Protein AF-M6WDV2-F1 (afdb_monomer_lite)

Organism: NCBI:txid1192866

pLDDT: mean 79.48, std 16.02, range [32.16, 96.31]

Structure (mmCIF, N/CA/C/O backbone):
data_AF-M6WDV2-F1
#
_entry.id   AF-M6WDV2-F1
#
loop_
_atom_site.group_PDB
_atom_site.id
_atom_site.type_symbol
_atom_site.label_atom_id
_atom_site.label_alt_id
_atom_site.label_comp_id
_atom_site.label_asym_id
_atom_site.label_entity_id
_atom_site.label_seq_id
_atom_site.pdbx_PDB_ins_code
_atom_site.Cartn_x
_atom_site.Cartn_y
_atom_site.Cartn_z
_atom_site.occupancy
_atom_site.B_iso_or_equiv
_atom_site.auth_seq_id
_atom_site.auth_comp_id
_atom_site.auth_asym_id
_atom_site.auth_atom_id
_atom_site.pdbx_PDB_model_num
ATOM 1 N N . MET A 1 1 ? 60.463 -21.796 13.166 1.00 51.34 1 MET A N 1
ATOM 2 C CA . MET A 1 1 ? 59.029 -21.851 13.515 1.00 51.34 1 MET A CA 1
ATOM 3 C C . MET A 1 1 ? 58.451 -23.147 12.985 1.00 51.34 1 MET A C 1
ATOM 5 O O . MET A 1 1 ? 58.507 -23.387 11.782 1.00 51.34 1 MET A O 1
ATOM 9 N N . SER A 1 2 ? 58.018 -24.014 13.896 1.00 54.81 2 SER A N 1
ATOM 10 C CA . SER A 1 2 ? 57.576 -25.388 13.625 1.00 54.81 2 SER A CA 1
ATOM 11 C C . SER A 1 2 ? 56.124 -25.415 13.134 1.00 54.81 2 SER A C 1
ATOM 13 O O . SER A 1 2 ? 55.315 -24.571 13.511 1.00 54.81 2 SER A O 1
ATOM 15 N N . PHE A 1 3 ? 55.769 -26.404 12.309 1.00 46.97 3 PHE A N 1
ATOM 16 C CA . PHE A 1 3 ? 54.414 -26.621 11.775 1.00 46.97 3 PHE A CA 1
ATOM 17 C C . PHE A 1 3 ? 53.330 -26.683 12.874 1.00 46.97 3 PHE A C 1
ATOM 19 O O . PHE A 1 3 ? 52.190 -26.283 12.644 1.00 46.97 3 PHE A O 1
ATOM 26 N N . LEU A 1 4 ? 53.706 -27.087 14.092 1.00 49.62 4 LEU A N 1
ATOM 27 C CA . LEU A 1 4 ? 52.823 -27.130 15.261 1.00 49.62 4 LEU A CA 1
ATOM 28 C C . LEU A 1 4 ? 52.476 -25.738 15.830 1.00 49.62 4 LEU A C 1
ATOM 30 O O . LEU A 1 4 ? 51.367 -25.550 16.325 1.00 49.62 4 LEU A O 1
ATOM 34 N N . GLU A 1 5 ? 53.348 -24.733 15.687 1.00 51.50 5 GLU A N 1
ATOM 35 C CA . GLU A 1 5 ? 53.061 -23.349 16.117 1.00 51.50 5 GLU A CA 1
ATOM 36 C C . GLU A 1 5 ? 52.029 -22.671 15.198 1.00 51.50 5 GLU A C 1
ATOM 38 O O . GLU A 1 5 ? 51.202 -21.881 15.652 1.00 51.50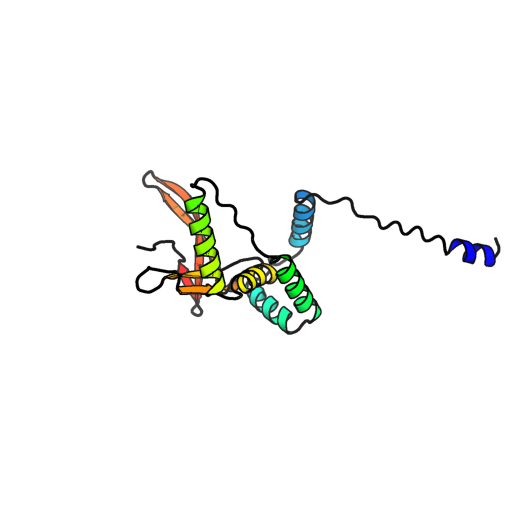 5 GLU A O 1
ATOM 43 N N . LYS A 1 6 ? 52.004 -23.036 13.906 1.00 52.84 6 LYS A N 1
ATOM 44 C CA . LYS A 1 6 ? 51.003 -22.543 12.940 1.00 52.84 6 LYS A CA 1
ATOM 45 C C . LYS A 1 6 ? 49.590 -23.072 13.202 1.00 52.84 6 LYS A C 1
ATOM 47 O O . LYS A 1 6 ? 48.628 -22.398 12.846 1.00 52.84 6 LYS A O 1
ATOM 52 N N . ILE A 1 7 ? 49.451 -24.255 13.804 1.00 51.12 7 ILE A N 1
ATOM 53 C CA . ILE A 1 7 ? 48.140 -24.853 14.102 1.00 51.12 7 ILE A CA 1
ATOM 54 C C . ILE A 1 7 ? 47.549 -24.251 15.383 1.00 51.12 7 ILE A C 1
ATOM 56 O O . ILE A 1 7 ? 46.361 -23.937 15.414 1.00 51.12 7 ILE A O 1
ATOM 60 N N . LEU A 1 8 ? 48.373 -24.005 16.406 1.00 46.59 8 LEU A N 1
ATOM 61 C CA . LEU A 1 8 ? 47.920 -23.411 17.670 1.00 46.59 8 LEU A CA 1
ATOM 62 C C . LEU A 1 8 ? 47.462 -21.950 17.522 1.00 46.59 8 LEU A C 1
ATOM 64 O O . LEU A 1 8 ? 46.508 -21.546 18.183 1.00 46.59 8 LEU A O 1
ATOM 68 N N . ASN A 1 9 ? 48.044 -21.186 16.592 1.00 45.81 9 ASN A N 1
ATOM 69 C CA . ASN A 1 9 ? 47.603 -19.815 16.299 1.00 45.81 9 ASN A CA 1
ATOM 70 C C . ASN A 1 9 ? 46.353 -19.716 15.406 1.00 45.81 9 ASN A C 1
ATOM 72 O O . ASN A 1 9 ? 45.842 -18.618 15.208 1.00 45.81 9 ASN A O 1
ATOM 76 N N . ARG A 1 10 ? 45.826 -20.828 14.875 1.00 46.69 10 ARG A N 1
ATOM 77 C CA . ARG A 1 10 ? 44.650 -20.813 13.985 1.00 46.69 10 ARG A CA 1
ATOM 78 C C . ARG A 1 10 ? 43.306 -20.812 14.734 1.00 46.69 10 ARG A C 1
ATOM 80 O O . ARG A 1 10 ? 42.280 -20.553 14.119 1.00 46.69 10 ARG A O 1
ATOM 87 N N . ASN A 1 11 ? 43.313 -21.049 16.050 1.00 46.31 11 ASN A N 1
ATOM 88 C CA . ASN A 1 11 ? 42.102 -21.124 16.883 1.00 46.31 11 ASN A CA 1
ATOM 89 C C . ASN A 1 11 ? 41.869 -19.904 17.793 1.00 46.31 11 ASN A C 1
ATOM 91 O O . ASN A 1 11 ? 40.941 -19.917 18.597 1.00 46.31 11 ASN A O 1
ATOM 95 N N . ARG A 1 12 ? 42.646 -18.826 17.646 1.00 45.47 12 ARG A N 1
ATOM 96 C CA . ARG A 1 12 ? 42.242 -17.492 18.116 1.00 45.47 12 ARG A CA 1
ATOM 97 C C . ARG A 1 12 ? 41.686 -16.706 16.938 1.00 45.47 12 ARG A C 1
ATOM 99 O O . ARG A 1 12 ? 42.300 -15.771 16.440 1.00 45.47 12 ARG A O 1
ATOM 106 N N . GLY A 1 13 ? 40.538 -17.163 16.449 1.00 38.28 13 GLY A N 1
ATOM 107 C CA . GLY A 1 13 ? 39.673 -16.310 15.656 1.00 38.28 13 GLY A CA 1
ATOM 108 C C . GLY A 1 13 ? 39.053 -15.304 16.608 1.00 38.28 13 GLY A C 1
ATOM 109 O O . GLY A 1 13 ? 38.028 -15.595 17.221 1.00 38.28 13 GLY A O 1
ATOM 110 N N . ASP A 1 14 ? 39.695 -14.149 16.761 1.00 39.62 14 ASP A N 1
ATOM 111 C CA . ASP A 1 14 ? 38.981 -12.949 17.165 1.00 39.62 14 ASP A CA 1
ATOM 112 C C . ASP A 1 14 ? 37.892 -12.739 16.111 1.00 39.62 14 ASP A C 1
ATOM 114 O O . ASP A 1 14 ? 38.139 -12.225 15.019 1.00 39.62 14 ASP A O 1
ATOM 118 N N . ASN A 1 15 ? 36.680 -13.208 16.407 1.00 38.62 15 ASN A N 1
ATOM 119 C CA . ASN A 1 15 ? 35.484 -12.834 15.671 1.00 38.62 15 ASN A CA 1
ATOM 120 C C . ASN A 1 15 ? 35.186 -11.371 16.009 1.00 38.62 15 ASN A C 1
ATOM 122 O O . ASN A 1 15 ? 34.215 -11.056 16.695 1.00 38.62 15 ASN A O 1
ATOM 126 N N . HIS A 1 16 ? 36.031 -10.462 15.529 1.00 34.62 16 HIS A N 1
ATOM 127 C CA . HIS A 1 16 ? 35.624 -9.091 15.313 1.00 34.62 16 HIS A CA 1
ATOM 128 C C . HIS A 1 16 ? 34.612 -9.120 14.172 1.00 34.62 16 HIS A C 1
ATOM 130 O O . HIS A 1 16 ? 34.947 -8.993 12.996 1.00 34.62 16 HIS A O 1
ATOM 136 N N . VAL A 1 17 ? 33.343 -9.313 14.531 1.00 39.19 17 VAL A N 1
ATOM 137 C CA . VAL A 1 17 ? 32.257 -8.765 13.731 1.00 39.19 17 VAL A CA 1
ATOM 138 C C . VAL A 1 17 ? 32.497 -7.262 13.767 1.00 39.19 17 VAL A C 1
ATOM 140 O O . VAL A 1 17 ? 32.201 -6.605 14.764 1.00 39.19 17 VAL A O 1
ATOM 143 N N . PHE A 1 18 ? 33.111 -6.723 12.715 1.00 38.53 18 PHE A N 1
ATOM 144 C CA . PHE A 1 18 ? 32.979 -5.306 12.429 1.00 38.53 18 PHE A CA 1
ATOM 145 C C . PHE A 1 18 ? 31.482 -5.085 12.253 1.00 38.53 18 PHE A C 1
ATOM 147 O O . PHE A 1 18 ? 30.927 -5.394 11.202 1.00 38.53 18 PHE A O 1
ATOM 154 N N . SER A 1 19 ? 30.804 -4.629 13.307 1.00 42.34 19 SER A N 1
ATOM 155 C CA . SER A 1 19 ? 29.564 -3.905 13.101 1.00 42.34 19 SER A CA 1
ATOM 156 C C . SER A 1 19 ? 29.999 -2.690 12.295 1.00 42.34 19 SER A C 1
ATOM 158 O O . SER A 1 19 ? 30.767 -1.891 12.840 1.00 42.34 19 SER A O 1
ATOM 160 N N . PRO A 1 20 ? 29.622 -2.547 11.010 1.00 61.44 20 PRO A N 1
ATOM 161 C CA . PRO A 1 20 ? 29.786 -1.250 10.384 1.00 61.44 20 PRO A CA 1
ATOM 162 C C . PRO A 1 20 ? 29.099 -0.246 11.314 1.00 61.44 20 PRO A C 1
ATOM 164 O O . PRO A 1 20 ? 28.028 -0.543 11.860 1.00 61.44 20 PRO A O 1
ATOM 167 N N . GLU A 1 21 ? 29.762 0.878 11.585 1.00 64.75 21 GLU A N 1
ATOM 168 C CA . GLU A 1 21 ? 29.136 1.980 12.312 1.00 64.75 21 GLU A CA 1
ATOM 169 C C . GLU A 1 21 ? 27.754 2.221 11.699 1.00 64.75 21 GLU A C 1
ATOM 171 O O . GLU A 1 21 ? 27.594 2.161 10.474 1.00 64.75 21 GLU A O 1
ATOM 176 N N . ALA A 1 22 ? 26.738 2.384 12.549 1.00 67.81 22 ALA A N 1
ATOM 177 C CA . ALA A 1 22 ? 25.370 2.545 12.086 1.00 67.81 22 ALA A CA 1
ATOM 178 C C . ALA A 1 22 ? 25.309 3.774 11.171 1.00 67.81 22 ALA A C 1
ATOM 180 O O . ALA A 1 22 ? 25.384 4.909 11.639 1.00 67.81 22 ALA A O 1
ATOM 181 N N . LYS A 1 23 ? 25.214 3.535 9.859 1.00 74.75 23 LYS A N 1
ATOM 182 C CA . LYS A 1 23 ? 25.139 4.603 8.867 1.00 74.75 23 LYS A CA 1
ATOM 183 C C . LYS A 1 23 ? 23.891 5.421 9.132 1.00 74.75 23 LYS A C 1
ATOM 185 O O . LYS A 1 23 ? 22.804 4.883 9.352 1.00 74.75 23 LYS A O 1
ATOM 190 N N . THR A 1 24 ? 24.027 6.732 9.061 1.00 84.12 24 THR A N 1
ATOM 191 C CA . THR A 1 24 ? 22.871 7.618 9.092 1.00 84.12 24 THR A CA 1
ATOM 192 C C . THR A 1 24 ? 21.998 7.375 7.857 1.00 84.12 24 THR A C 1
ATOM 194 O O . THR A 1 24 ? 22.461 6.908 6.809 1.00 84.12 24 THR A O 1
ATOM 197 N N . PHE A 1 25 ? 20.714 7.731 7.945 1.00 72.06 25 PHE A N 1
ATOM 198 C CA . PHE A 1 25 ? 19.809 7.669 6.792 1.00 72.06 25 PHE A CA 1
ATOM 199 C C . PHE A 1 25 ? 20.366 8.446 5.591 1.00 72.06 25 PHE A C 1
ATOM 201 O O . PHE A 1 25 ? 20.250 8.002 4.454 1.00 72.06 25 PHE A O 1
ATOM 208 N N . LYS A 1 26 ? 21.023 9.584 5.845 1.00 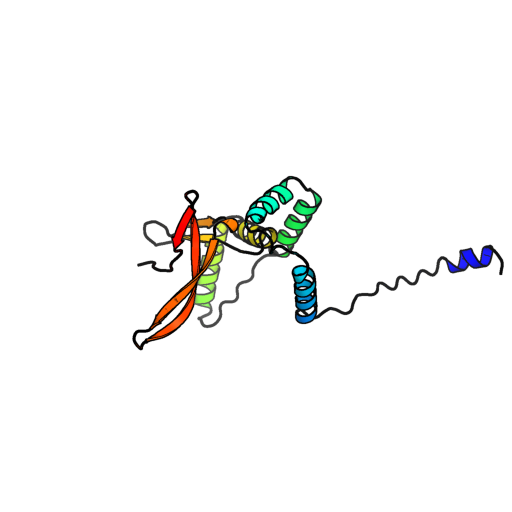78.12 26 LYS A N 1
ATOM 209 C CA . LYS A 1 26 ? 21.614 10.430 4.806 1.00 78.12 26 LYS A CA 1
ATOM 210 C C . LYS A 1 26 ? 22.749 9.726 4.062 1.00 78.12 26 LYS A C 1
ATOM 212 O O . LYS A 1 26 ? 22.806 9.815 2.840 1.00 78.12 26 LYS A O 1
ATOM 217 N N . GLU A 1 27 ? 23.624 9.032 4.782 1.00 81.50 27 GLU A N 1
ATOM 218 C CA . GLU A 1 27 ? 24.726 8.259 4.195 1.00 81.50 27 GLU A CA 1
ATOM 219 C C . GLU A 1 27 ? 24.194 7.059 3.411 1.00 81.50 27 GLU A C 1
ATOM 221 O O . GLU A 1 27 ? 24.575 6.858 2.261 1.00 81.50 27 GLU A O 1
ATOM 226 N N . SER A 1 28 ? 23.227 6.337 3.981 1.00 77.25 28 SER A N 1
ATOM 227 C CA . SER A 1 28 ? 22.565 5.212 3.308 1.00 77.25 28 SER A CA 1
ATOM 228 C C . SER A 1 28 ? 21.850 5.660 2.028 1.00 77.25 28 SER A C 1
ATOM 230 O O . SER A 1 28 ? 21.967 5.027 0.983 1.00 77.25 28 SER A O 1
ATOM 232 N N . PHE A 1 29 ? 21.143 6.790 2.079 1.00 74.62 29 PHE A N 1
ATOM 233 C CA . PHE A 1 29 ? 20.456 7.361 0.924 1.00 74.62 29 PHE A CA 1
ATOM 234 C C . PHE A 1 29 ? 21.436 7.832 -0.157 1.00 74.62 29 PHE A C 1
ATOM 236 O O . PHE A 1 29 ? 21.176 7.638 -1.343 1.00 74.62 29 PHE A O 1
ATOM 243 N N . ALA A 1 30 ? 22.565 8.431 0.231 1.00 77.62 30 ALA A N 1
ATOM 244 C CA . ALA A 1 30 ? 23.598 8.862 -0.706 1.00 77.62 30 ALA A CA 1
ATOM 245 C C . ALA A 1 30 ? 24.234 7.673 -1.439 1.00 77.62 30 ALA A C 1
ATOM 247 O O . ALA A 1 30 ? 24.386 7.738 -2.655 1.00 77.62 30 ALA A O 1
ATOM 248 N N . GLU A 1 31 ? 24.528 6.579 -0.735 1.00 80.94 31 GLU A N 1
ATOM 249 C CA . GLU A 1 31 ? 25.047 5.348 -1.344 1.00 80.94 31 GLU A CA 1
ATOM 250 C C . GLU A 1 31 ? 24.037 4.696 -2.287 1.00 80.94 31 GLU A C 1
ATOM 252 O O . GLU A 1 31 ? 24.397 4.303 -3.393 1.00 80.94 31 GLU A O 1
ATOM 257 N N . ILE A 1 32 ? 22.762 4.623 -1.893 1.00 77.38 32 ILE A N 1
ATOM 258 C CA . ILE A 1 32 ? 21.699 4.102 -2.765 1.00 77.38 32 ILE A CA 1
ATOM 259 C C . ILE A 1 32 ? 21.583 4.961 -4.025 1.00 77.38 32 ILE A C 1
ATOM 261 O O . ILE A 1 32 ? 21.459 4.428 -5.126 1.00 77.38 32 ILE A O 1
ATOM 265 N N . LYS A 1 33 ? 21.642 6.288 -3.877 1.00 73.81 33 LYS A N 1
ATOM 266 C CA . LYS A 1 33 ? 21.581 7.224 -5.001 1.00 73.81 33 LYS A CA 1
ATOM 267 C C . LYS A 1 33 ? 22.785 7.072 -5.931 1.00 73.81 33 LYS A C 1
ATOM 269 O O . LYS A 1 33 ? 22.600 7.071 -7.145 1.00 73.81 33 LYS A O 1
ATOM 274 N N . ASP A 1 34 ? 23.987 6.945 -5.380 1.00 79.69 34 ASP A N 1
ATOM 275 C CA . ASP A 1 34 ? 25.216 6.744 -6.150 1.00 79.69 34 ASP A CA 1
ATOM 276 C C . ASP A 1 34 ? 25.189 5.401 -6.891 1.00 79.69 34 ASP A C 1
ATOM 278 O O . ASP A 1 34 ? 25.360 5.359 -8.109 1.00 79.69 34 ASP A O 1
ATOM 282 N N . PHE A 1 35 ? 24.825 4.317 -6.206 1.00 75.81 35 PHE A N 1
ATOM 283 C CA . PHE A 1 35 ? 24.627 3.002 -6.814 1.00 75.81 35 PHE A CA 1
ATOM 284 C C . PHE A 1 35 ? 23.593 3.038 -7.951 1.00 75.81 35 PHE A C 1
ATOM 286 O O . PHE A 1 35 ? 23.857 2.548 -9.048 1.00 75.81 35 PHE A O 1
ATOM 293 N N . ALA A 1 36 ? 22.439 3.671 -7.722 1.00 66.00 36 ALA A N 1
ATOM 294 C CA . ALA A 1 36 ? 21.377 3.790 -8.718 1.00 66.00 36 ALA A CA 1
ATOM 295 C C . ALA A 1 36 ? 21.772 4.669 -9.917 1.00 66.00 36 ALA A C 1
ATOM 297 O O . ALA A 1 36 ? 21.300 4.422 -11.022 1.00 66.00 36 ALA A O 1
ATOM 298 N N . SER A 1 37 ? 22.663 5.652 -9.736 1.00 69.38 37 SER A N 1
ATOM 299 C CA . SER A 1 37 ? 23.106 6.549 -10.816 1.00 69.38 37 SER A CA 1
ATOM 300 C C . SER A 1 37 ? 23.900 5.848 -11.926 1.00 69.38 37 SER A C 1
ATOM 302 O O . SER A 1 37 ? 23.971 6.349 -13.046 1.00 69.38 37 SER A O 1
ATOM 304 N N . HIS A 1 38 ? 24.453 4.668 -11.634 1.00 65.88 38 HIS A N 1
ATOM 305 C CA . HIS A 1 38 ? 25.183 3.837 -12.593 1.00 65.88 38 HIS A CA 1
ATOM 306 C C . HIS A 1 38 ? 24.268 2.877 -13.371 1.00 65.88 38 HIS A C 1
ATOM 308 O O . HIS A 1 38 ? 24.725 2.192 -14.288 1.00 65.88 38 HIS A O 1
ATOM 314 N N . ILE A 1 39 ? 22.979 2.812 -13.024 1.00 57.22 39 ILE A N 1
ATOM 315 C CA . ILE A 1 39 ? 21.990 1.980 -13.707 1.00 57.22 39 ILE A CA 1
ATOM 316 C C . ILE A 1 39 ? 21.357 2.826 -14.815 1.00 57.22 39 ILE A C 1
ATOM 318 O O . ILE A 1 39 ? 20.492 3.657 -14.559 1.00 57.22 39 ILE A O 1
ATOM 322 N N . SER A 1 40 ? 21.816 2.614 -16.051 1.00 46.81 40 SER A N 1
ATOM 323 C CA . SER A 1 40 ? 21.232 3.199 -17.261 1.00 46.81 40 SER A CA 1
ATOM 324 C C . SER A 1 40 ? 20.710 2.090 -18.183 1.00 46.81 40 SER A C 1
ATOM 326 O O . SER A 1 40 ? 21.430 1.111 -18.410 1.00 46.81 40 SER A O 1
ATOM 328 N N . PRO A 1 41 ? 19.493 2.215 -18.740 1.00 53.50 41 PRO A N 1
ATOM 329 C CA . PRO A 1 41 ? 18.564 3.336 -18.578 1.00 53.50 41 PRO A CA 1
ATOM 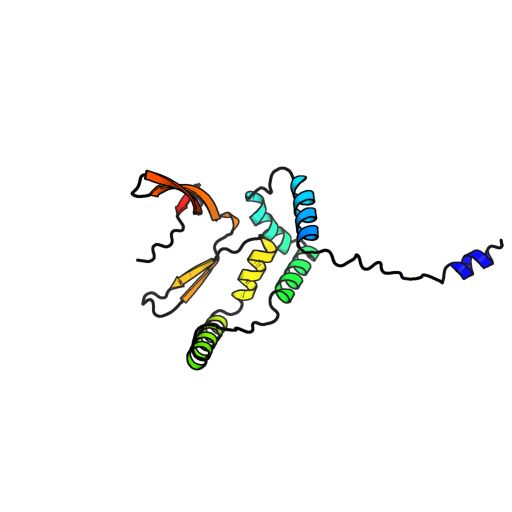330 C C . PRO A 1 41 ? 17.947 3.386 -17.173 1.00 53.50 41 PRO A C 1
ATOM 332 O O . PRO A 1 41 ? 17.925 2.371 -16.473 1.00 53.50 41 PRO A O 1
ATOM 335 N N . ASP A 1 42 ? 17.417 4.559 -16.797 1.00 60.62 42 ASP A N 1
ATOM 336 C CA . ASP A 1 42 ? 16.473 4.686 -15.681 1.00 60.62 42 ASP A CA 1
ATOM 337 C C . ASP A 1 42 ? 15.481 3.524 -15.773 1.00 60.62 42 ASP A C 1
ATOM 339 O O . ASP A 1 42 ? 14.931 3.275 -16.849 1.00 60.62 42 ASP A O 1
ATOM 343 N N . TYR A 1 43 ? 15.327 2.777 -14.679 1.00 62.81 43 TYR A N 1
ATOM 344 C CA . TYR A 1 43 ? 14.573 1.524 -14.611 1.00 62.81 43 TYR A CA 1
ATOM 345 C C . TYR A 1 43 ? 13.320 1.574 -15.514 1.00 62.81 43 TYR A C 1
ATOM 347 O O . TYR A 1 43 ? 12.388 2.325 -15.201 1.00 62.81 43 TYR A O 1
ATOM 355 N N . PRO A 1 44 ? 13.280 0.846 -16.653 1.00 71.38 44 PRO A N 1
ATOM 356 C CA . PRO A 1 44 ? 12.201 1.021 -17.616 1.00 71.38 44 PRO A CA 1
ATOM 357 C C . PRO A 1 44 ? 10.889 0.656 -16.933 1.00 71.38 44 PRO A C 1
ATOM 359 O O . PRO A 1 44 ? 10.790 -0.404 -16.313 1.00 71.38 44 PRO A O 1
ATOM 362 N N . LEU A 1 45 ? 9.872 1.510 -17.003 1.00 69.81 45 LEU A N 1
ATOM 363 C CA . LEU A 1 45 ? 8.609 1.286 -16.285 1.00 69.81 45 LEU A CA 1
ATOM 364 C C . LEU A 1 45 ? 7.905 -0.001 -16.747 1.00 69.81 45 LEU A C 1
ATOM 366 O O . LEU A 1 45 ? 7.134 -0.605 -16.001 1.00 69.81 45 LEU A O 1
ATOM 370 N N . GLU A 1 46 ? 8.225 -0.463 -17.954 1.00 73.88 46 GLU A N 1
ATOM 371 C CA . GLU A 1 46 ? 7.814 -1.735 -18.546 1.00 73.88 46 GLU A CA 1
ATOM 372 C C . GLU A 1 46 ? 8.362 -2.950 -17.780 1.00 73.88 46 GLU A C 1
ATOM 374 O O . GLU A 1 46 ? 7.836 -4.055 -17.914 1.00 73.88 46 GLU A O 1
ATOM 379 N N . THR A 1 47 ? 9.393 -2.762 -16.953 1.00 78.69 47 THR A N 1
ATOM 380 C CA . THR A 1 47 ? 9.979 -3.809 -16.106 1.00 78.69 47 THR A CA 1
ATOM 381 C C . THR A 1 47 ? 9.268 -3.967 -14.762 1.00 78.69 47 THR A C 1
ATOM 383 O O . THR A 1 47 ? 9.385 -5.025 -14.147 1.00 78.69 47 THR A O 1
ATOM 386 N N . LEU A 1 48 ? 8.452 -2.997 -14.325 1.00 82.44 48 LEU A N 1
ATOM 387 C CA . LEU A 1 48 ? 7.700 -3.099 -13.065 1.00 82.44 48 LEU A CA 1
ATOM 388 C C . LEU A 1 48 ? 6.809 -4.358 -13.003 1.00 82.44 48 LEU A C 1
ATOM 390 O O . LEU A 1 48 ? 6.859 -5.075 -12.001 1.00 82.44 48 LEU A O 1
ATOM 394 N N . PRO A 1 49 ? 6.055 -4.733 -14.059 1.00 82.94 49 PRO A N 1
ATOM 395 C CA . PRO A 1 49 ? 5.324 -6.002 -14.067 1.00 82.94 49 PRO A CA 1
ATOM 396 C C . PRO A 1 49 ? 6.230 -7.244 -14.006 1.00 82.94 49 PRO A C 1
ATOM 398 O O . PRO A 1 49 ? 5.788 -8.303 -13.552 1.00 82.94 49 PRO A O 1
ATOM 401 N N . LEU A 1 50 ? 7.488 -7.148 -14.457 1.00 87.19 50 LEU A N 1
ATOM 402 C CA . LEU A 1 50 ? 8.445 -8.257 -14.401 1.00 87.19 50 LEU A CA 1
ATOM 403 C C . LEU A 1 50 ? 8.883 -8.550 -12.967 1.00 87.19 50 LEU A C 1
ATOM 405 O O . LEU A 1 50 ? 9.076 -9.719 -12.647 1.00 87.19 50 LEU A O 1
ATOM 409 N N . LEU A 1 51 ? 8.954 -7.544 -12.090 1.00 86.56 51 LEU A N 1
ATOM 410 C CA . LEU A 1 51 ? 9.220 -7.749 -10.661 1.00 86.56 51 LEU A CA 1
ATOM 411 C C . LEU A 1 51 ? 8.151 -8.641 -10.019 1.00 86.56 51 LEU A C 1
ATOM 413 O O . LEU A 1 51 ? 8.473 -9.569 -9.279 1.00 86.56 51 LEU A O 1
ATOM 417 N N . GLY A 1 52 ? 6.879 -8.434 -10.375 1.00 86.12 52 GLY A N 1
ATOM 418 C CA . GLY A 1 52 ? 5.789 -9.307 -9.934 1.00 86.12 52 GLY A CA 1
ATOM 419 C C . GLY A 1 52 ? 5.957 -10.752 -10.400 1.00 86.12 52 GLY A C 1
ATOM 420 O O . GLY A 1 52 ? 5.768 -11.677 -9.614 1.00 86.12 52 GLY A O 1
ATOM 421 N N . LYS A 1 53 ? 6.383 -10.960 -11.651 1.00 89.19 53 LYS A N 1
ATOM 422 C CA . LYS A 1 53 ? 6.698 -12.301 -12.167 1.00 89.19 53 LYS A CA 1
ATOM 423 C C . LYS A 1 53 ? 7.914 -12.905 -11.463 1.00 89.19 53 LYS A C 1
ATOM 425 O O . LYS A 1 53 ? 7.879 -14.081 -11.114 1.00 89.19 53 LYS A O 1
ATOM 430 N N . LEU A 1 54 ? 8.948 -12.106 -11.199 1.00 88.88 54 LEU A N 1
ATOM 431 C CA . LEU A 1 54 ? 10.151 -12.527 -10.484 1.00 88.88 54 LEU A CA 1
ATOM 432 C C . LEU A 1 54 ? 9.808 -13.047 -9.084 1.00 88.88 54 LEU A C 1
ATOM 434 O O . LEU A 1 54 ? 10.303 -14.098 -8.692 1.00 88.88 54 LEU A O 1
ATOM 438 N N . ALA A 1 55 ? 8.903 -12.374 -8.368 1.00 89.50 55 ALA A N 1
ATOM 439 C CA . ALA A 1 55 ? 8.427 -12.807 -7.050 1.00 89.50 55 ALA A CA 1
ATOM 440 C C . ALA A 1 55 ? 7.667 -14.141 -7.070 1.00 89.50 55 ALA A C 1
ATOM 442 O O . ALA A 1 55 ? 7.552 -14.787 -6.033 1.00 89.50 55 ALA A O 1
ATOM 443 N N . LEU A 1 56 ? 7.144 -14.565 -8.223 1.00 88.75 56 LEU A N 1
ATOM 444 C CA . LEU A 1 56 ? 6.474 -15.859 -8.368 1.00 88.75 56 LEU A CA 1
ATOM 445 C C . LEU A 1 56 ? 7.454 -16.988 -8.695 1.00 88.75 56 LEU A C 1
ATOM 447 O O . LEU A 1 56 ? 7.268 -18.103 -8.217 1.00 88.75 56 LEU A O 1
ATOM 451 N N . ILE A 1 57 ? 8.479 -16.709 -9.504 1.00 93.19 57 ILE A N 1
ATOM 452 C CA . ILE A 1 57 ? 9.396 -17.736 -10.025 1.00 93.19 57 ILE A CA 1
ATOM 453 C C . ILE A 1 57 ? 10.671 -17.897 -9.192 1.00 93.19 57 ILE A C 1
ATOM 455 O O . ILE A 1 57 ? 11.249 -18.980 -9.178 1.00 93.19 57 ILE A O 1
ATOM 459 N N . ASN A 1 58 ? 11.132 -16.838 -8.519 1.00 95.12 58 ASN A N 1
ATOM 460 C CA . ASN A 1 58 ? 12.360 -16.860 -7.734 1.00 95.12 58 ASN A CA 1
ATOM 461 C C . ASN A 1 58 ? 12.021 -17.051 -6.240 1.00 95.12 58 ASN A C 1
ATOM 463 O O . ASN A 1 58 ? 11.424 -16.156 -5.630 1.00 95.12 58 ASN A O 1
ATOM 467 N N . PRO A 1 59 ? 12.388 -18.197 -5.635 1.00 94.12 59 PRO A N 1
ATOM 468 C CA . PRO A 1 59 ? 12.023 -18.511 -4.256 1.00 94.12 59 PRO A CA 1
ATOM 469 C C . PRO A 1 59 ? 12.684 -17.577 -3.236 1.00 94.12 59 PRO A C 1
ATOM 471 O O . PRO A 1 59 ? 12.028 -17.196 -2.266 1.00 94.12 59 PRO A O 1
ATOM 474 N N . ASP A 1 60 ? 13.928 -17.157 -3.471 1.00 93.62 60 ASP A N 1
ATOM 475 C CA . ASP A 1 60 ? 14.666 -16.269 -2.566 1.00 93.62 60 ASP A CA 1
ATOM 476 C C . ASP A 1 60 ? 14.060 -14.867 -2.563 1.00 93.62 60 ASP A C 1
ATOM 478 O O . ASP A 1 60 ? 13.832 -14.272 -1.508 1.00 93.62 60 ASP A O 1
ATOM 482 N N . PHE A 1 61 ? 13.711 -14.356 -3.745 1.00 91.62 61 PHE A N 1
ATOM 483 C CA . PHE A 1 61 ? 13.048 -13.066 -3.882 1.00 91.62 61 PHE A CA 1
ATOM 484 C C . PHE A 1 61 ? 11.647 -13.088 -3.258 1.00 91.62 61 PHE A C 1
ATOM 486 O O . PHE A 1 61 ? 11.281 -12.169 -2.528 1.00 91.62 61 PHE A O 1
ATOM 493 N N . ASN A 1 62 ? 10.886 -14.170 -3.449 1.00 93.31 62 ASN A N 1
ATOM 494 C CA . ASN A 1 62 ? 9.601 -14.364 -2.774 1.00 93.31 62 ASN A CA 1
ATOM 495 C C . ASN A 1 62 ? 9.756 -14.405 -1.246 1.00 93.31 62 ASN A C 1
ATOM 497 O O . ASN A 1 62 ? 8.978 -13.788 -0.518 1.00 93.31 62 ASN A O 1
ATOM 501 N N . GLN A 1 63 ? 10.762 -15.125 -0.740 1.00 94.44 63 GLN A N 1
ATOM 502 C CA . GLN A 1 63 ? 11.035 -15.201 0.693 1.00 94.44 63 GLN A CA 1
ATOM 503 C C . GLN A 1 63 ? 11.419 -13.832 1.259 1.00 94.44 63 GLN A C 1
ATOM 505 O O . GLN A 1 63 ? 10.912 -13.457 2.317 1.00 94.44 63 GLN A O 1
ATOM 510 N N . SER A 1 64 ? 12.261 -13.081 0.548 1.00 93.81 64 SER A N 1
ATOM 511 C CA . SER A 1 64 ? 12.618 -11.707 0.898 1.00 93.81 64 SER A CA 1
ATOM 512 C C . SER A 1 64 ? 11.372 -10.824 0.981 1.00 93.81 64 SER A C 1
ATOM 514 O O . SER A 1 64 ? 11.099 -10.251 2.031 1.00 93.81 64 SER A O 1
ATOM 516 N N . LEU A 1 65 ? 10.524 -10.832 -0.054 1.00 93.56 65 LEU A N 1
ATOM 517 C CA . LEU A 1 65 ? 9.285 -10.053 -0.090 1.00 93.56 65 LEU A CA 1
ATOM 518 C C . LEU A 1 65 ? 8.331 -10.402 1.061 1.00 93.56 65 LEU A C 1
ATOM 520 O O . LEU A 1 65 ? 7.739 -9.507 1.668 1.00 93.56 65 LEU A O 1
ATOM 524 N N . LYS A 1 66 ? 8.186 -11.692 1.390 1.00 92.62 66 LYS A N 1
ATOM 525 C CA . LYS A 1 66 ? 7.383 -12.141 2.538 1.00 92.62 66 LYS A CA 1
ATOM 526 C C . LYS A 1 66 ? 7.940 -11.601 3.851 1.00 92.62 66 LYS A C 1
ATOM 528 O O . LYS A 1 66 ? 7.179 -11.041 4.628 1.00 92.62 66 LYS A O 1
ATOM 533 N N . ARG A 1 67 ? 9.254 -11.723 4.075 1.00 93.94 67 ARG A N 1
ATOM 534 C CA . ARG A 1 67 ? 9.916 -11.205 5.282 1.00 93.94 67 ARG A CA 1
ATOM 535 C C . ARG A 1 67 ? 9.753 -9.697 5.401 1.00 93.94 67 ARG A C 1
ATOM 537 O O . ARG A 1 67 ? 9.356 -9.232 6.459 1.00 93.94 67 ARG A O 1
ATOM 544 N N . THR A 1 68 ? 9.988 -8.955 4.322 1.00 93.06 68 THR A N 1
ATOM 545 C CA . THR A 1 68 ? 9.786 -7.504 4.292 1.00 93.06 68 THR A CA 1
ATOM 546 C C . THR A 1 68 ? 8.345 -7.146 4.633 1.00 93.06 68 THR A C 1
ATOM 548 O O . THR A 1 68 ? 8.127 -6.324 5.511 1.00 93.06 68 THR A O 1
ATOM 551 N N . THR A 1 69 ? 7.359 -7.808 4.021 1.00 91.44 69 THR A N 1
ATOM 552 C CA . THR A 1 69 ? 5.938 -7.537 4.304 1.00 91.44 69 THR A CA 1
ATOM 553 C C . THR A 1 69 ? 5.589 -7.831 5.768 1.00 91.44 69 THR A C 1
ATOM 555 O O . THR A 1 69 ? 4.906 -7.034 6.401 1.00 91.44 69 THR A O 1
ATOM 558 N N . SER A 1 70 ? 6.090 -8.933 6.336 1.00 90.06 70 SER A N 1
ATOM 559 C CA . SER A 1 70 ? 5.877 -9.273 7.750 1.00 90.06 70 SER A CA 1
ATOM 560 C C . SER A 1 70 ? 6.568 -8.311 8.717 1.00 90.06 70 SER A C 1
ATOM 562 O O . SER A 1 70 ? 6.020 -8.028 9.771 1.00 90.06 70 SER A O 1
ATOM 564 N N . LEU A 1 71 ? 7.754 -7.803 8.374 1.00 91.19 71 LEU A N 1
ATOM 565 C CA . LEU A 1 71 ? 8.456 -6.802 9.184 1.00 91.19 71 LEU A CA 1
ATOM 566 C C . LEU A 1 71 ? 7.806 -5.419 9.092 1.00 91.19 71 LEU A C 1
ATOM 568 O O . LEU A 1 71 ? 7.900 -4.647 10.036 1.00 91.19 71 LEU A O 1
ATOM 572 N N . MET A 1 72 ? 7.164 -5.101 7.966 1.00 87.88 72 MET A N 1
ATOM 573 C CA . MET A 1 72 ? 6.400 -3.863 7.814 1.00 87.88 72 MET A CA 1
ATOM 574 C C . MET A 1 72 ? 5.073 -3.907 8.579 1.00 87.88 72 MET A C 1
ATOM 576 O O . MET A 1 72 ? 4.634 -2.873 9.068 1.00 87.88 72 MET A O 1
ATOM 580 N N . ASN A 1 73 ? 4.435 -5.079 8.675 1.00 88.75 73 ASN A N 1
ATOM 581 C CA . ASN A 1 73 ? 3.161 -5.256 9.367 1.00 88.75 73 ASN A CA 1
ATOM 582 C C . ASN A 1 73 ? 3.328 -6.022 10.690 1.00 88.75 73 ASN A C 1
ATOM 584 O O . ASN A 1 73 ? 3.063 -7.223 10.756 1.00 88.75 73 ASN A O 1
ATOM 588 N N . THR A 1 74 ? 3.744 -5.324 11.747 1.00 86.88 74 THR A N 1
ATOM 589 C CA . THR A 1 74 ? 3.875 -5.883 13.106 1.00 86.88 74 THR A CA 1
ATOM 590 C C . THR A 1 74 ? 2.637 -5.666 13.984 1.00 86.88 74 THR A C 1
ATOM 592 O O . THR A 1 74 ? 2.688 -5.953 15.176 1.00 86.88 74 THR A O 1
ATOM 595 N N . GLY A 1 75 ? 1.539 -5.170 13.408 1.00 84.25 75 GLY A N 1
ATOM 596 C CA . GLY A 1 75 ? 0.425 -4.569 14.146 1.00 84.25 75 GLY A CA 1
ATOM 597 C C . GLY A 1 75 ? 0.543 -3.043 14.181 1.00 84.25 75 GLY A C 1
ATOM 598 O O . GLY A 1 75 ? 1.649 -2.504 14.104 1.00 84.25 75 GLY A O 1
ATOM 599 N N . PHE A 1 76 ? -0.603 -2.363 14.244 1.00 82.56 76 PHE A N 1
ATOM 600 C CA . PHE A 1 76 ? -0.694 -0.902 14.273 1.00 82.56 76 PHE A CA 1
ATOM 601 C C . PHE A 1 76 ? -1.251 -0.447 15.613 1.00 82.56 76 PHE A C 1
ATOM 603 O O . PHE A 1 76 ? -2.231 -1.007 16.093 1.00 82.56 76 PHE A O 1
ATOM 610 N N . GLU A 1 77 ? -0.647 0.597 16.165 1.00 85.94 77 GLU A N 1
ATOM 611 C CA . GLU A 1 77 ? -1.231 1.402 17.230 1.00 85.94 77 GLU A CA 1
ATOM 612 C C . GLU A 1 77 ? -1.455 2.800 16.652 1.00 85.94 77 GLU A C 1
ATOM 614 O O . GLU A 1 77 ? -0.557 3.370 16.025 1.00 85.94 77 GLU A O 1
ATOM 619 N N . TRP A 1 78 ? -2.671 3.321 16.800 1.00 87.44 78 TRP A N 1
ATOM 620 C CA . TRP A 1 78 ? -3.058 4.621 16.264 1.00 87.44 78 TRP A CA 1
ATOM 621 C C . TRP A 1 78 ? -3.086 5.655 17.384 1.00 87.44 78 TRP A C 1
ATOM 623 O O . TRP A 1 78 ? -3.782 5.481 18.381 1.00 87.44 78 TRP A O 1
ATOM 633 N N . GLU A 1 79 ? -2.366 6.756 17.192 1.00 91.19 79 GLU A N 1
ATOM 634 C CA . GLU A 1 79 ? -2.445 7.936 18.050 1.00 91.19 79 GLU A CA 1
ATOM 635 C C . GLU A 1 79 ? -3.095 9.071 17.252 1.00 91.19 79 GLU A C 1
ATOM 637 O O . GLU A 1 79 ? -2.581 9.488 16.211 1.00 91.19 79 GLU A O 1
ATOM 642 N N . ILE A 1 80 ? -4.261 9.535 17.710 1.00 93.44 80 ILE A N 1
ATOM 643 C CA . ILE A 1 80 ? -5.009 10.616 17.063 1.00 93.44 80 ILE A CA 1
ATOM 644 C C . ILE A 1 80 ? -4.877 11.881 17.908 1.00 93.44 80 ILE A C 1
ATOM 646 O O . ILE A 1 80 ? -5.432 11.984 19.001 1.00 93.44 80 ILE A O 1
ATOM 650 N N . GLU A 1 81 ? -4.157 12.865 17.380 1.00 93.06 81 GLU A N 1
ATOM 651 C CA . GLU A 1 81 ? -3.936 14.150 18.041 1.00 93.06 81 GLU A CA 1
ATOM 652 C C . GLU A 1 81 ? -4.970 15.213 17.626 1.00 93.06 81 GLU A C 1
ATOM 654 O O . GLU A 1 81 ? -5.578 15.154 16.557 1.00 93.06 81 GLU A O 1
ATOM 659 N N . GLY A 1 82 ? -5.150 16.239 18.467 1.00 93.69 82 GLY A N 1
ATOM 660 C CA . GLY A 1 82 ? -5.955 17.423 18.132 1.00 93.69 82 GLY A CA 1
ATOM 661 C C . GLY A 1 82 ? -7.471 17.266 18.298 1.00 93.69 82 GLY A C 1
ATOM 662 O O . GLY A 1 82 ? -8.219 18.183 17.957 1.00 93.69 82 GLY A O 1
ATOM 663 N N . VAL A 1 83 ? -7.933 16.146 18.857 1.00 94.62 83 VAL A N 1
ATOM 664 C CA . VAL A 1 83 ? -9.347 15.875 19.162 1.00 94.62 83 VAL A CA 1
ATOM 665 C C . VAL A 1 83 ? -9.527 15.457 20.623 1.00 94.62 83 VAL A C 1
ATOM 667 O O . VAL A 1 83 ? -8.564 15.229 21.351 1.00 94.62 83 VAL A O 1
ATOM 670 N N . THR A 1 84 ? -10.776 15.383 21.090 1.00 95.94 84 THR A N 1
ATOM 671 C CA . THR A 1 84 ? -11.059 14.845 22.432 1.00 95.94 84 THR A CA 1
ATOM 672 C C . THR A 1 84 ? -10.797 13.340 22.472 1.00 95.94 84 THR A C 1
ATOM 674 O O . THR A 1 84 ? -11.008 12.675 21.461 1.00 95.94 84 THR A O 1
ATOM 677 N N . GLN A 1 85 ? -10.440 12.785 23.638 1.00 94.44 85 GLN A N 1
ATOM 678 C CA . GLN A 1 85 ? -10.207 11.338 23.780 1.00 94.44 85 GLN A CA 1
ATOM 679 C C . GLN A 1 85 ? -11.389 10.509 23.260 1.00 94.44 85 GLN A C 1
ATOM 681 O O . GLN A 1 85 ? -11.204 9.596 22.474 1.00 94.44 85 GLN A O 1
ATOM 686 N N . LYS A 1 86 ? -12.624 10.909 23.593 1.00 95.69 86 LYS A N 1
ATOM 687 C CA . LYS A 1 86 ? -13.839 10.241 23.105 1.00 95.69 86 LYS A CA 1
ATOM 688 C C . LYS A 1 86 ? -13.926 10.207 21.572 1.00 95.69 86 LYS A C 1
ATOM 690 O O . LYS A 1 86 ? -14.435 9.246 21.007 1.00 95.69 86 LYS A O 1
ATOM 695 N N . THR A 1 87 ? -13.497 11.277 20.906 1.00 95.69 87 THR A N 1
ATOM 696 C CA . THR A 1 87 ? -13.472 11.349 19.440 1.00 95.69 87 THR A CA 1
ATOM 697 C C . THR A 1 87 ? -12.360 10.476 18.875 1.00 95.69 87 THR A C 1
ATOM 699 O O . THR A 1 87 ? -12.610 9.759 17.916 1.00 95.69 87 THR A O 1
ATOM 702 N N . ALA A 1 88 ? -11.170 10.501 19.482 1.00 96.31 88 ALA A N 1
ATOM 703 C CA . ALA A 1 88 ? -10.066 9.628 19.096 1.00 96.31 88 ALA A CA 1
ATOM 704 C C . ALA A 1 88 ? -10.471 8.150 19.195 1.00 96.31 88 ALA A C 1
ATOM 706 O O . ALA A 1 88 ? -10.322 7.422 18.221 1.00 96.31 88 ALA A O 1
ATOM 707 N N . ASP A 1 89 ? -11.076 7.740 20.313 1.00 95.00 89 ASP A N 1
ATOM 708 C CA . ASP A 1 89 ? -11.540 6.366 20.531 1.00 95.00 89 ASP A CA 1
ATOM 709 C C . ASP A 1 89 ? -12.562 5.935 19.465 1.00 95.00 89 ASP A C 1
ATOM 711 O O . ASP A 1 89 ? -12.493 4.824 18.949 1.00 95.00 89 ASP A O 1
ATOM 715 N N . ALA A 1 90 ? -13.490 6.827 19.093 1.00 94.88 90 ALA A N 1
ATOM 716 C CA . ALA A 1 90 ? -14.473 6.553 18.045 1.00 94.88 90 ALA A CA 1
ATOM 717 C C . ALA A 1 90 ? -13.829 6.406 16.655 1.00 94.88 90 ALA A C 1
ATOM 719 O O . ALA A 1 90 ? -14.212 5.519 15.900 1.00 94.88 90 ALA A O 1
ATOM 720 N N . MET A 1 91 ? -12.839 7.242 16.328 1.00 93.88 91 MET A N 1
ATOM 721 C CA . MET A 1 91 ? -12.110 7.157 15.056 1.00 93.88 91 MET A CA 1
ATOM 722 C C . MET A 1 91 ? -11.249 5.895 14.975 1.00 93.88 91 MET A C 1
ATOM 724 O O . MET A 1 91 ? -11.172 5.273 13.922 1.00 93.88 91 MET A O 1
ATOM 728 N N . ILE A 1 92 ? -10.600 5.511 16.077 1.00 94.19 92 ILE A N 1
ATOM 729 C CA . ILE A 1 92 ? -9.811 4.276 16.145 1.00 94.19 92 ILE A CA 1
ATOM 730 C C . ILE A 1 92 ? -10.722 3.068 15.935 1.00 94.19 92 ILE A C 1
ATOM 732 O O . ILE A 1 92 ? -10.394 2.216 15.116 1.00 94.19 92 ILE A O 1
ATOM 736 N N . LEU A 1 93 ? -11.886 3.036 16.593 1.00 92.88 93 LEU A N 1
ATOM 737 C CA . LEU A 1 93 ? -12.869 1.971 16.401 1.00 92.88 93 LEU A CA 1
ATOM 738 C C . LEU A 1 93 ? -13.318 1.867 14.935 1.00 92.88 93 LEU A C 1
ATOM 740 O O . LEU A 1 93 ? -13.356 0.772 14.388 1.00 92.88 93 LEU A O 1
ATOM 744 N N . GLU A 1 94 ? -13.591 2.996 14.277 1.00 90.50 94 GLU A N 1
ATOM 745 C CA . GLU A 1 94 ? -13.965 3.023 12.856 1.00 90.50 94 GLU A CA 1
ATOM 746 C C . GLU A 1 94 ? -12.840 2.491 11.948 1.00 90.50 94 GLU A C 1
ATOM 748 O O . GLU A 1 94 ? -13.092 1.714 11.027 1.00 90.50 94 GLU A O 1
ATOM 753 N N . ILE A 1 95 ? -11.581 2.853 12.225 1.00 89.62 95 ILE A N 1
ATOM 754 C CA . ILE A 1 95 ? -10.414 2.330 11.496 1.00 89.62 95 ILE A CA 1
ATOM 755 C C . ILE A 1 95 ? -10.282 0.814 11.689 1.00 89.62 95 ILE A C 1
ATOM 757 O O . ILE A 1 95 ? -10.008 0.098 10.724 1.00 89.62 95 ILE A O 1
ATOM 761 N N . GLU A 1 96 ? -10.453 0.320 12.915 1.00 89.75 96 GLU A N 1
ATOM 762 C CA . GLU A 1 96 ? -10.380 -1.108 13.238 1.00 89.75 96 GLU A CA 1
ATOM 763 C C . GLU A 1 96 ? -11.499 -1.900 12.550 1.00 89.75 96 GLU A C 1
ATOM 765 O O . GLU A 1 96 ? -11.210 -2.869 11.846 1.00 89.75 96 GLU A O 1
ATOM 770 N N . GLU A 1 97 ? -12.751 -1.444 12.650 1.00 89.62 97 GLU A N 1
ATOM 771 C CA . GLU A 1 97 ? -13.900 -2.050 11.962 1.00 89.62 97 GLU A CA 1
ATOM 772 C C . GLU A 1 97 ? -13.697 -2.077 10.439 1.00 89.62 97 GLU A C 1
ATOM 774 O O . GLU A 1 97 ? -13.973 -3.078 9.765 1.00 89.62 97 GLU A O 1
ATOM 779 N N . TRP A 1 98 ? -13.147 -1.000 9.875 1.00 87.25 98 TRP A N 1
ATOM 780 C CA . TRP A 1 98 ? -12.843 -0.939 8.451 1.00 87.25 98 TRP A CA 1
ATOM 781 C C . TRP A 1 98 ? -11.733 -1.926 8.042 1.00 87.25 98 TRP A C 1
ATOM 783 O O . TRP A 1 98 ? -11.828 -2.589 7.004 1.00 87.25 98 TRP A O 1
ATOM 793 N N . LEU A 1 99 ? -10.684 -2.081 8.853 1.00 87.56 99 LEU A N 1
ATOM 794 C CA . LEU A 1 99 ? -9.617 -3.055 8.595 1.00 87.56 99 LEU A CA 1
ATOM 795 C C . LEU A 1 99 ? -10.110 -4.505 8.711 1.00 87.56 99 LEU A C 1
ATOM 797 O O . LEU A 1 99 ? -9.680 -5.356 7.923 1.00 87.56 99 LEU A O 1
ATOM 801 N N . ASP A 1 100 ? -11.030 -4.775 9.635 1.00 87.94 100 ASP A N 1
ATOM 802 C CA . ASP A 1 100 ? -11.642 -6.091 9.836 1.00 87.94 100 ASP A CA 1
ATOM 803 C C . ASP A 1 100 ? -12.568 -6.487 8.681 1.00 87.94 100 ASP A C 1
ATOM 805 O O . ASP A 1 100 ? -12.562 -7.641 8.240 1.00 87.94 100 ASP A O 1
ATOM 809 N N . THR A 1 101 ? -13.314 -5.529 8.125 1.00 88.06 101 THR A N 1
ATOM 810 C CA . THR A 1 101 ? -14.131 -5.741 6.916 1.00 88.06 101 THR A CA 1
ATOM 811 C C . THR A 1 101 ? -13.283 -5.922 5.651 1.00 88.06 101 THR A C 1
ATOM 813 O O . THR A 1 101 ? -13.732 -6.548 4.688 1.00 88.06 101 THR A O 1
ATOM 816 N N . HIS A 1 102 ? -12.019 -5.480 5.668 1.00 87.31 102 HIS A N 1
ATOM 817 C CA . HIS A 1 102 ? -11.079 -5.555 4.545 1.00 87.31 102 HIS A CA 1
ATOM 818 C C . HIS A 1 102 ? -9.830 -6.401 4.850 1.00 87.31 102 HIS A C 1
ATOM 820 O O . HIS A 1 102 ? -8.689 -5.931 4.716 1.00 87.31 102 HIS A O 1
ATOM 826 N N . PRO A 1 103 ? -9.986 -7.697 5.179 1.00 86.81 103 PRO A N 1
ATOM 827 C CA . PRO A 1 103 ? -8.891 -8.503 5.689 1.00 86.81 103 PRO A CA 1
ATOM 828 C C . PRO A 1 103 ? -7.727 -8.592 4.695 1.00 86.81 103 PRO A C 1
ATOM 830 O O . PRO A 1 103 ? -7.859 -8.935 3.513 1.00 86.81 103 PRO A O 1
ATOM 833 N N . GLY A 1 104 ? -6.533 -8.284 5.200 1.00 88.94 104 GLY A N 1
ATOM 834 C CA . GLY A 1 104 ? -5.288 -8.348 4.440 1.00 88.94 104 GLY A CA 1
ATOM 835 C C . GLY A 1 104 ? -5.060 -7.190 3.466 1.00 88.94 104 GLY A C 1
ATOM 836 O O . GLY A 1 104 ? -4.073 -7.246 2.726 1.00 88.94 104 GLY A O 1
ATOM 837 N N . ILE A 1 105 ? -5.899 -6.144 3.454 1.00 89.81 105 ILE A N 1
ATOM 838 C CA . ILE A 1 105 ? -5.671 -4.950 2.624 1.00 89.81 105 ILE A CA 1
ATOM 839 C C . ILE A 1 105 ? -4.319 -4.304 2.931 1.00 89.81 105 ILE A C 1
ATOM 841 O O . ILE A 1 105 ? -3.544 -4.039 2.013 1.00 89.81 105 ILE A O 1
ATOM 845 N N . THR A 1 106 ? -3.959 -4.194 4.209 1.00 90.25 106 THR A N 1
ATOM 846 C CA . THR A 1 106 ? -2.668 -3.655 4.644 1.00 90.25 106 THR A CA 1
ATOM 847 C C . THR A 1 106 ? -1.498 -4.446 4.070 1.00 90.25 106 THR A C 1
ATOM 849 O O . THR A 1 106 ? -0.589 -3.873 3.472 1.00 90.25 106 THR A O 1
ATOM 852 N N . ASN A 1 107 ? -1.554 -5.780 4.139 1.00 92.19 107 ASN A N 1
ATOM 853 C CA . ASN A 1 107 ? -0.525 -6.641 3.554 1.00 92.19 107 ASN A CA 1
ATOM 854 C C . ASN A 1 107 ? -0.443 -6.485 2.031 1.00 92.19 107 ASN A C 1
ATOM 856 O O . ASN A 1 107 ? 0.654 -6.508 1.475 1.00 92.19 107 ASN A O 1
ATOM 860 N N . LYS A 1 108 ? -1.577 -6.318 1.339 1.00 92.25 108 LYS A N 1
ATOM 861 C CA . LYS A 1 108 ? -1.592 -6.078 -0.113 1.00 92.25 108 LYS A CA 1
ATOM 862 C C . LYS A 1 108 ? -0.921 -4.747 -0.460 1.00 92.25 108 LYS A C 1
ATOM 864 O O . LYS A 1 108 ? -0.109 -4.718 -1.384 1.00 92.25 108 LYS A O 1
ATOM 869 N N . LEU A 1 109 ? -1.219 -3.681 0.284 1.00 92.38 109 LEU A N 1
ATOM 870 C CA . LEU A 1 109 ? -0.632 -2.352 0.096 1.00 92.38 109 LEU A CA 1
ATOM 871 C C . LEU A 1 109 ? 0.872 -2.348 0.402 1.00 92.38 109 LEU A C 1
ATOM 873 O O . LEU A 1 109 ? 1.666 -1.916 -0.429 1.00 92.38 109 LEU A O 1
ATOM 877 N N . MET A 1 110 ? 1.287 -2.920 1.534 1.00 92.50 110 MET A N 1
ATOM 878 C CA . MET A 1 110 ? 2.703 -3.038 1.901 1.00 92.50 110 MET A CA 1
ATOM 879 C C . MET A 1 110 ? 3.489 -3.891 0.911 1.00 92.50 110 MET A C 1
ATOM 881 O O . MET A 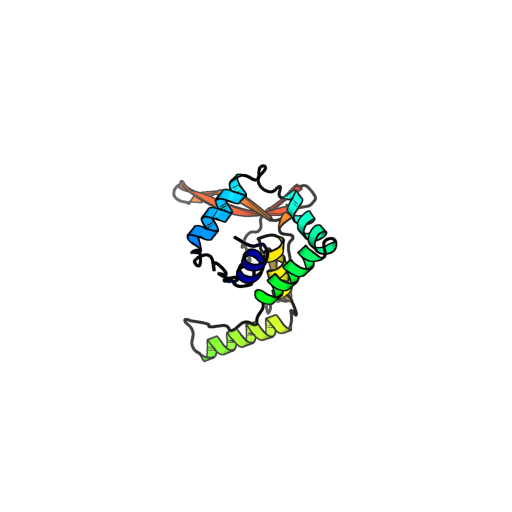1 110 ? 4.583 -3.508 0.503 1.00 92.50 110 MET A O 1
ATOM 885 N N . LYS A 1 111 ? 2.917 -5.013 0.457 1.00 92.38 111 LYS A N 1
ATOM 886 C CA . LYS A 1 111 ? 3.524 -5.847 -0.584 1.00 92.38 111 LYS A CA 1
ATOM 887 C C . LYS A 1 111 ? 3.676 -5.082 -1.898 1.00 92.38 111 LYS A C 1
ATOM 889 O O . LYS A 1 111 ? 4.689 -5.255 -2.567 1.00 92.38 111 LYS A O 1
ATOM 894 N N . GLN A 1 112 ? 2.697 -4.255 -2.272 1.00 91.62 112 GLN A N 1
ATOM 895 C CA . GLN A 1 112 ? 2.782 -3.407 -3.462 1.00 91.62 112 GLN A CA 1
ATOM 896 C C . GLN A 1 112 ? 3.966 -2.437 -3.354 1.00 91.62 112 GLN A C 1
ATOM 898 O O . GLN A 1 112 ? 4.796 -2.400 -4.259 1.00 91.62 112 GLN A O 1
ATOM 903 N N . THR A 1 113 ? 4.103 -1.751 -2.217 1.00 91.00 113 THR A N 1
ATOM 904 C CA . THR A 1 113 ? 5.223 -0.840 -1.944 1.00 91.00 113 THR A CA 1
ATOM 905 C C . THR A 1 113 ? 6.566 -1.565 -1.940 1.00 91.00 113 THR A C 1
ATOM 907 O O . THR A 1 113 ? 7.497 -1.128 -2.608 1.00 91.00 113 THR A O 1
ATOM 910 N N . ALA A 1 114 ? 6.673 -2.700 -1.246 1.00 90.81 114 ALA A N 1
ATOM 911 C CA . ALA A 1 114 ? 7.912 -3.472 -1.1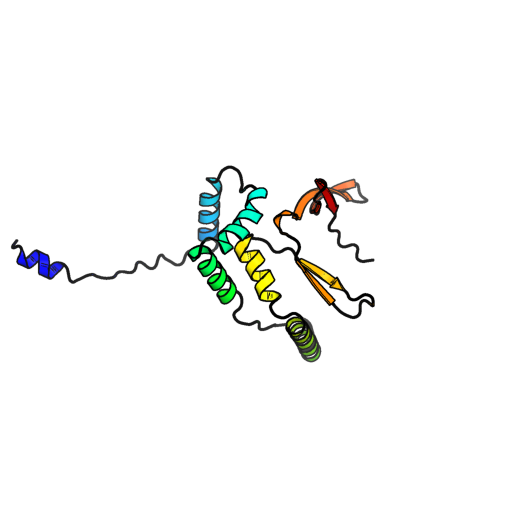63 1.00 90.81 114 ALA A CA 1
ATOM 912 C C . ALA A 1 114 ? 8.349 -4.047 -2.522 1.00 90.81 114 ALA A C 1
ATOM 914 O O . ALA A 1 114 ? 9.541 -4.190 -2.780 1.00 90.81 114 ALA A O 1
ATOM 915 N N . LEU A 1 115 ? 7.392 -4.382 -3.392 1.00 90.31 115 LEU A N 1
ATOM 916 C CA . LEU A 1 115 ? 7.657 -4.978 -4.699 1.00 90.31 115 LEU A CA 1
ATOM 917 C C . LEU A 1 115 ? 7.910 -3.942 -5.800 1.00 90.31 115 LEU A C 1
ATOM 919 O O . LEU A 1 115 ? 8.740 -4.178 -6.672 1.00 90.31 115 LEU A O 1
ATOM 923 N N . LEU A 1 116 ? 7.151 -2.844 -5.808 1.00 87.75 116 LEU A N 1
ATOM 924 C CA . LEU A 1 116 ? 7.096 -1.886 -6.920 1.00 87.75 116 LEU A CA 1
ATOM 925 C C . LEU A 1 116 ? 7.654 -0.507 -6.551 1.00 87.75 116 LEU A C 1
ATOM 927 O O . LEU A 1 116 ? 7.733 0.361 -7.415 1.00 87.75 116 LEU A O 1
ATOM 931 N N . GLY A 1 117 ? 8.013 -0.288 -5.284 1.00 84.75 117 GLY A N 1
ATOM 932 C CA . GLY A 1 117 ? 8.534 0.984 -4.778 1.00 84.75 117 GLY A CA 1
ATOM 933 C C . GLY A 1 117 ? 7.486 2.092 -4.642 1.00 84.75 117 GLY A C 1
ATOM 934 O O . GLY A 1 117 ? 7.834 3.210 -4.274 1.00 84.75 117 GLY A O 1
ATOM 935 N N . ALA A 1 118 ? 6.215 1.809 -4.933 1.00 86.31 118 ALA A N 1
ATOM 936 C CA . ALA A 1 118 ? 5.129 2.776 -4.852 1.00 86.31 118 ALA A CA 1
ATOM 937 C C . ALA A 1 118 ? 3.802 2.103 -4.486 1.00 86.31 118 ALA A C 1
ATOM 939 O O . ALA A 1 118 ? 3.612 0.903 -4.699 1.00 86.31 118 ALA A O 1
ATOM 940 N N . LEU A 1 119 ? 2.886 2.916 -3.963 1.00 89.19 119 LEU A N 1
ATOM 941 C CA . LEU A 1 119 ? 1.523 2.538 -3.620 1.00 89.19 119 LEU A CA 1
ATOM 942 C C . LEU A 1 119 ? 0.553 3.241 -4.568 1.00 89.19 119 LEU A C 1
ATOM 944 O O . LEU A 1 119 ? 0.648 4.445 -4.803 1.00 89.19 119 LEU A O 1
ATOM 948 N N . SER A 1 120 ? -0.385 2.476 -5.105 1.00 89.25 120 SER A N 1
ATOM 949 C CA . SER A 1 120 ? -1.467 2.945 -5.949 1.00 89.25 120 SER A CA 1
ATOM 950 C C . SER A 1 120 ? -2.742 2.187 -5.598 1.00 89.25 120 SER A C 1
ATOM 952 O O . SER A 1 120 ? -2.847 0.960 -5.721 1.00 89.25 120 SER A O 1
ATOM 954 N N . ALA A 1 121 ? -3.693 2.951 -5.080 1.00 90.31 121 ALA A N 1
ATOM 955 C CA . ALA A 1 121 ? -4.947 2.469 -4.550 1.00 90.31 121 ALA A CA 1
ATOM 956 C C . ALA A 1 121 ? -5.974 3.602 -4.615 1.00 90.31 121 ALA A C 1
ATOM 958 O O . ALA A 1 121 ? -5.611 4.766 -4.440 1.00 90.31 121 ALA A O 1
ATOM 959 N N . GLU A 1 122 ? -7.228 3.253 -4.861 1.00 87.12 122 GLU A N 1
ATOM 960 C CA . GLU A 1 122 ? -8.345 4.188 -4.918 1.00 87.12 122 GLU A CA 1
ATOM 961 C C . GLU A 1 122 ? -9.451 3.717 -3.964 1.00 87.12 122 GLU A C 1
ATOM 963 O O . GLU A 1 122 ? -9.887 2.566 -4.075 1.00 87.12 122 GLU A O 1
ATOM 968 N N . PRO A 1 123 ? -9.872 4.555 -3.000 1.00 86.31 123 PRO A N 1
ATOM 969 C CA . PRO A 1 123 ? -11.018 4.252 -2.156 1.00 86.31 123 PRO A CA 1
ATOM 970 C C . PRO A 1 123 ? -12.302 4.341 -2.985 1.00 86.31 123 PRO A C 1
ATOM 972 O O . PRO A 1 123 ? -12.525 5.318 -3.698 1.00 86.31 123 PRO A O 1
ATOM 975 N N . VAL A 1 124 ? -13.144 3.319 -2.882 1.00 89.19 124 VAL A N 1
ATOM 976 C CA . VAL A 1 124 ? -14.433 3.235 -3.567 1.00 89.19 124 VAL A CA 1
ATOM 977 C C . VAL A 1 124 ? -15.524 3.410 -2.512 1.00 89.19 124 VAL A C 1
ATOM 979 O O . VAL A 1 124 ? -15.665 2.533 -1.655 1.00 89.19 124 VAL A O 1
ATOM 982 N N . PRO A 1 125 ? -16.259 4.535 -2.517 1.00 89.00 125 PRO A N 1
ATOM 983 C CA . PRO A 1 125 ? -17.371 4.731 -1.600 1.00 89.00 125 PRO A CA 1
ATOM 984 C C . PRO A 1 125 ? -18.559 3.849 -1.993 1.00 89.00 125 PRO A C 1
ATOM 986 O O . PRO A 1 125 ? -18.730 3.516 -3.169 1.00 89.00 125 PRO A O 1
ATOM 989 N N . SER A 1 126 ? -19.403 3.527 -1.017 1.00 89.94 126 SER A N 1
ATOM 990 C CA . SER A 1 126 ? -20.712 2.934 -1.267 1.00 89.94 126 SER A CA 1
ATOM 991 C C . SER A 1 126 ? -21.586 3.878 -2.104 1.00 89.94 126 SER A C 1
ATOM 993 O O . SER A 1 126 ? -21.398 5.097 -2.122 1.00 89.94 126 SER A O 1
ATOM 995 N N . MET A 1 127 ? -22.592 3.327 -2.789 1.00 89.50 127 MET A N 1
ATOM 996 C CA . MET A 1 127 ? -23.497 4.111 -3.649 1.00 89.50 127 MET A CA 1
ATOM 997 C C . MET A 1 127 ? -24.268 5.212 -2.905 1.00 89.50 127 MET A C 1
ATOM 999 O O . MET A 1 127 ? -24.684 6.193 -3.520 1.00 89.50 127 MET A O 1
ATOM 1003 N N . ASP A 1 128 ? -24.494 5.040 -1.604 1.00 92.88 128 ASP A N 1
ATOM 1004 C CA . ASP A 1 128 ? -25.143 6.022 -0.735 1.00 92.88 128 ASP A CA 1
ATOM 1005 C C . ASP A 1 128 ? -24.149 6.931 0.009 1.00 92.88 128 ASP A C 1
ATOM 1007 O O . ASP A 1 128 ? -24.577 7.784 0.784 1.00 92.88 128 ASP A O 1
ATOM 1011 N N . PHE A 1 129 ? -22.844 6.778 -0.249 1.00 85.50 129 PHE A N 1
ATOM 1012 C CA . PHE A 1 129 ? -21.744 7.514 0.382 1.00 85.50 129 PHE A CA 1
ATOM 1013 C C . PHE A 1 129 ? -21.708 7.410 1.913 1.00 85.50 129 PHE A C 1
ATOM 1015 O O . PHE A 1 129 ? -21.155 8.287 2.579 1.00 85.50 129 PHE A O 1
ATOM 1022 N N . SER A 1 130 ? -22.309 6.363 2.476 1.00 86.06 130 SER A N 1
ATOM 1023 C CA . SER A 1 130 ? -22.306 6.123 3.919 1.00 86.06 130 SER A CA 1
ATOM 1024 C C . SER A 1 130 ? -20.999 5.502 4.410 1.00 86.06 130 SER A C 1
ATOM 1026 O O . SER A 1 130 ? -20.607 5.748 5.548 1.00 86.06 130 SER A O 1
ATOM 1028 N N . GLU A 1 131 ? -20.303 4.749 3.554 1.00 82.94 131 GLU A N 1
ATOM 1029 C CA . GLU A 1 131 ? -19.087 4.024 3.913 1.00 82.94 131 GLU A CA 1
ATOM 1030 C C . GLU A 1 131 ? -18.100 3.904 2.742 1.00 82.94 131 GLU A C 1
ATOM 1032 O O . GLU A 1 131 ? -18.403 4.208 1.584 1.00 82.94 131 GLU A O 1
ATOM 1037 N N . LEU A 1 132 ? -16.887 3.441 3.050 1.00 83.75 132 LEU A N 1
ATOM 1038 C CA . LEU A 1 132 ? -15.922 2.988 2.053 1.00 83.75 132 LEU A CA 1
ATOM 1039 C C . LEU A 1 132 ? -16.117 1.493 1.802 1.00 83.75 132 LEU A C 1
ATOM 1041 O O . LEU A 1 132 ? -15.638 0.666 2.576 1.00 83.75 132 LEU A O 1
ATOM 1045 N N . GLU A 1 133 ? -16.782 1.165 0.695 1.00 86.56 133 GLU A N 1
ATOM 1046 C CA . GLU A 1 133 ? -17.122 -0.208 0.313 1.00 86.56 133 GLU A CA 1
ATOM 1047 C C . GLU A 1 133 ? -15.882 -1.047 -0.010 1.00 86.56 133 GLU A C 1
ATOM 1049 O O . GLU A 1 133 ? -15.831 -2.235 0.304 1.00 86.56 133 GLU A O 1
ATOM 1054 N N . THR A 1 134 ? -14.880 -0.461 -0.676 1.00 88.19 134 THR A N 1
ATOM 1055 C CA . THR A 1 134 ? -13.626 -1.168 -0.951 1.00 88.19 134 THR A CA 1
ATOM 1056 C C . THR A 1 134 ? -12.453 -0.246 -1.273 1.00 88.19 134 THR A C 1
ATOM 1058 O O . THR A 1 134 ? -12.594 0.964 -1.437 1.00 88.19 134 THR A O 1
ATOM 1061 N N . ILE A 1 135 ? -11.264 -0.836 -1.407 1.00 88.88 135 ILE A N 1
ATOM 1062 C CA . ILE A 1 135 ? -10.101 -0.192 -2.018 1.00 88.88 135 ILE A CA 1
ATOM 1063 C C . ILE A 1 135 ? -9.733 -0.941 -3.293 1.00 88.88 135 ILE A C 1
ATOM 1065 O O . ILE A 1 135 ? -9.280 -2.091 -3.264 1.00 88.88 135 ILE A O 1
ATOM 1069 N N . GLN A 1 136 ? -9.843 -0.249 -4.422 1.00 89.69 136 GLN A N 1
ATOM 1070 C CA . GLN A 1 136 ? -9.381 -0.748 -5.703 1.00 89.69 136 GLN A CA 1
ATOM 1071 C C . GLN A 1 136 ? -7.869 -0.538 -5.819 1.00 89.69 136 GLN A C 1
ATOM 1073 O O . GLN A 1 136 ? -7.373 0.584 -5.867 1.00 89.69 136 GLN A O 1
ATOM 1078 N N . LEU A 1 137 ? -7.108 -1.630 -5.909 1.00 89.50 137 LEU A N 1
ATOM 1079 C CA . LEU A 1 137 ? -5.679 -1.549 -6.211 1.00 89.50 137 LEU A CA 1
ATOM 1080 C C . LEU A 1 137 ? -5.494 -1.272 -7.701 1.00 89.50 137 LEU A C 1
ATOM 1082 O O . LEU A 1 137 ? -5.958 -2.045 -8.546 1.00 89.50 137 LEU A O 1
ATOM 1086 N N . ILE A 1 138 ? -4.789 -0.192 -8.019 1.00 87.69 138 ILE A N 1
ATOM 1087 C CA . ILE A 1 138 ? -4.465 0.172 -9.396 1.00 87.69 138 ILE A CA 1
ATOM 1088 C C . ILE A 1 138 ? -3.021 -0.268 -9.668 1.00 87.69 138 ILE A C 1
ATOM 1090 O O . ILE A 1 138 ? -2.143 -0.071 -8.827 1.00 87.69 138 ILE A O 1
ATOM 1094 N N . PRO A 1 139 ? -2.717 -0.890 -10.820 1.00 87.12 139 PRO A N 1
ATOM 1095 C CA . PRO A 1 139 ? -1.343 -1.250 -11.139 1.00 87.12 139 PRO A CA 1
ATOM 1096 C C . PRO A 1 139 ? -0.435 -0.013 -11.172 1.00 87.12 139 PRO A C 1
ATOM 1098 O O . PRO A 1 139 ? -0.642 0.883 -11.989 1.00 87.12 139 PRO A O 1
ATOM 1101 N N . VAL A 1 140 ? 0.623 0.002 -10.353 1.00 87.31 140 VAL A N 1
ATOM 1102 C CA . VAL A 1 140 ? 1.622 1.093 -10.310 1.00 87.31 140 VAL A CA 1
ATOM 1103 C C . VAL A 1 140 ? 2.178 1.409 -11.698 1.00 87.31 140 VAL A C 1
ATOM 1105 O O . VAL A 1 140 ? 2.346 2.569 -12.065 1.00 87.31 140 VAL A O 1
ATOM 1108 N N . SER A 1 141 ? 2.394 0.377 -12.518 1.00 85.44 141 SER A N 1
ATOM 1109 C CA . SER A 1 141 ? 2.885 0.524 -13.890 1.00 85.44 141 SER A CA 1
ATOM 1110 C C . SER A 1 141 ? 1.954 1.326 -14.800 1.00 85.44 141 SER A C 1
ATOM 1112 O O . SER A 1 141 ? 2.405 1.765 -15.858 1.00 85.44 141 SER A O 1
ATOM 1114 N N . ARG A 1 142 ? 0.696 1.566 -14.410 1.00 85.38 142 ARG A N 1
ATOM 1115 C CA . ARG A 1 142 ? -0.266 2.400 -15.138 1.00 85.38 142 ARG A CA 1
ATOM 1116 C C . ARG A 1 142 ? -0.293 3.850 -14.654 1.00 85.38 142 ARG A C 1
ATOM 1118 O O . ARG A 1 142 ? -0.787 4.689 -15.393 1.00 85.38 142 ARG A O 1
ATOM 1125 N N . ILE A 1 143 ? 0.267 4.185 -13.493 1.00 85.44 143 ILE A N 1
ATOM 1126 C CA . ILE A 1 143 ? 0.236 5.562 -12.978 1.00 85.44 143 ILE A CA 1
ATOM 1127 C C . ILE A 1 143 ? 1.401 6.387 -13.528 1.00 85.44 143 ILE A C 1
ATOM 1129 O O . ILE A 1 143 ? 2.553 5.952 -13.533 1.00 85.44 143 ILE A O 1
ATOM 1133 N N . ARG A 1 144 ? 1.117 7.595 -14.018 1.00 82.75 144 ARG A N 1
ATOM 1134 C CA . ARG A 1 144 ? 2.093 8.548 -14.556 1.00 82.75 144 ARG A CA 1
ATOM 1135 C C . ARG A 1 144 ? 1.855 9.929 -13.973 1.00 82.75 144 ARG A C 1
ATOM 1137 O O . ARG A 1 144 ? 0.751 10.450 -14.048 1.00 82.75 144 ARG A O 1
ATOM 1144 N N . PHE A 1 145 ? 2.913 10.552 -13.474 1.00 82.00 145 PHE A N 1
ATOM 1145 C CA . PHE A 1 145 ? 2.885 11.951 -13.071 1.00 82.00 145 PHE A CA 1
ATOM 1146 C C . PHE A 1 145 ? 3.398 12.809 -14.221 1.00 82.00 145 PHE A C 1
ATOM 1148 O O . PHE A 1 145 ? 4.522 12.624 -14.688 1.00 82.00 145 PHE A O 1
ATOM 1155 N N . LYS A 1 146 ? 2.579 13.745 -14.696 1.00 81.62 146 LYS A N 1
ATOM 1156 C CA . LYS A 1 146 ? 2.976 14.703 -15.731 1.00 81.62 146 LYS A CA 1
ATOM 1157 C C . LYS A 1 146 ? 3.056 16.100 -15.154 1.00 81.62 146 LYS A C 1
ATOM 1159 O O . LYS A 1 146 ? 2.226 16.497 -14.343 1.00 81.62 146 LYS A O 1
ATOM 1164 N N . LYS A 1 147 ? 4.061 16.852 -15.594 1.00 82.19 147 LYS A N 1
ATOM 1165 C CA . LYS A 1 147 ? 4.199 18.264 -15.250 1.00 82.19 147 LYS A CA 1
ATOM 1166 C C . LYS A 1 147 ? 3.135 19.063 -16.004 1.00 82.19 147 LYS A C 1
ATOM 1168 O O . LYS A 1 147 ? 3.185 19.155 -17.227 1.00 82.19 147 LYS A O 1
ATOM 1173 N N . GLU A 1 148 ? 2.198 19.641 -15.273 1.00 83.19 148 GLU A N 1
ATOM 1174 C CA . GLU A 1 148 ? 1.174 20.547 -15.783 1.00 83.19 148 GLU A CA 1
ATOM 1175 C C . GLU A 1 148 ? 1.531 21.995 -15.469 1.00 83.19 148 GLU A C 1
ATOM 1177 O O . GLU A 1 148 ? 2.063 22.305 -14.398 1.00 83.19 148 GLU A O 1
ATOM 1182 N N . LYS A 1 149 ? 1.199 22.885 -16.405 1.00 85.56 149 LYS A N 1
ATOM 1183 C CA . LYS A 1 149 ? 1.226 24.332 -16.205 1.00 85.56 149 LYS A CA 1
ATOM 1184 C C . LYS A 1 149 ? -0.134 24.764 -15.656 1.00 85.56 149 LYS A C 1
ATOM 1186 O O . LYS A 1 149 ? -1.153 24.518 -16.291 1.00 85.56 149 LYS A O 1
ATOM 1191 N N . VAL A 1 150 ? -0.139 25.415 -14.501 1.00 82.00 150 VAL A N 1
ATOM 1192 C CA . VAL A 1 150 ? -1.326 26.014 -13.890 1.00 82.00 150 VAL A CA 1
ATOM 1193 C C . VAL A 1 150 ? -1.163 27.524 -13.938 1.00 82.00 150 VAL A C 1
ATOM 1195 O O . VAL A 1 150 ? -0.231 28.071 -13.348 1.00 82.00 150 VAL A O 1
ATOM 1198 N N . GLU A 1 151 ? -2.058 28.190 -14.659 1.00 80.50 151 GLU A N 1
ATOM 1199 C CA . GLU A 1 151 ? -2.121 29.649 -14.703 1.00 80.50 151 GLU A CA 1
ATOM 1200 C C . GLU A 1 151 ? -3.100 30.139 -13.636 1.00 80.50 151 GLU A C 1
ATOM 1202 O O . GLU A 1 151 ? -4.287 29.812 -13.646 1.00 80.50 151 GLU A O 1
ATOM 1207 N N . GLY A 1 152 ? -2.584 30.892 -12.666 1.00 76.19 152 GLY A N 1
ATOM 1208 C CA . GLY A 1 152 ? -3.400 31.557 -11.663 1.00 76.19 152 GLY A CA 1
ATOM 1209 C C . GLY A 1 152 ? -4.193 32.715 -12.267 1.00 76.19 152 GLY A C 1
ATOM 1210 O O . GLY A 1 152 ? -3.800 33.301 -13.275 1.00 76.19 152 GLY A O 1
ATOM 1211 N N . LYS A 1 153 ? -5.277 33.116 -11.592 1.00 72.69 153 LYS A N 1
ATOM 1212 C CA . LYS A 1 153 ? -6.137 34.246 -12.006 1.00 72.69 153 LYS A CA 1
ATOM 1213 C C . LYS A 1 153 ? -5.381 35.576 -12.179 1.00 72.69 153 LYS A C 1
ATOM 1215 O O . LYS A 1 153 ? -5.857 36.453 -12.887 1.00 72.69 153 LYS A O 1
ATOM 1220 N N . ASN A 1 154 ? -4.197 35.697 -11.575 1.00 78.94 154 ASN A N 1
ATOM 1221 C CA . ASN A 1 154 ? -3.335 36.881 -11.630 1.00 78.94 154 ASN A CA 1
ATOM 1222 C C . ASN A 1 154 ? -2.212 36.766 -12.687 1.00 78.94 154 ASN A C 1
ATOM 1224 O O . ASN A 1 154 ? -1.281 37.564 -12.671 1.00 78.94 154 ASN A O 1
ATOM 1228 N N . GLY A 1 155 ? -2.243 35.748 -13.560 1.00 76.94 155 GLY A N 1
ATOM 1229 C CA . GLY A 1 155 ? -1.191 35.478 -14.552 1.00 76.94 155 GLY A CA 1
ATOM 1230 C C . GLY A 1 155 ? 0.050 34.763 -13.997 1.00 76.94 155 GLY A C 1
ATOM 1231 O O . GLY A 1 155 ? 1.010 34.533 -14.729 1.00 76.94 155 GLY A O 1
ATOM 1232 N N . GLU A 1 156 ? 0.048 34.390 -12.714 1.00 77.88 156 GLU A N 1
ATOM 1233 C CA . GLU A 1 156 ? 1.143 33.643 -12.091 1.00 77.88 156 GLU A CA 1
ATOM 1234 C C . GLU A 1 156 ? 1.167 32.199 -12.616 1.00 77.88 156 GLU A C 1
ATOM 1236 O O . GLU A 1 156 ? 0.179 31.471 -12.510 1.00 77.88 156 GLU A O 1
ATOM 1241 N N . VAL A 1 157 ? 2.297 31.774 -13.186 1.00 82.00 157 VAL A N 1
ATOM 1242 C CA . VAL A 1 157 ? 2.476 30.412 -13.702 1.00 82.00 157 VAL A CA 1
ATOM 1243 C C . VAL A 1 157 ? 3.097 29.538 -12.624 1.00 82.00 157 VAL A C 1
ATOM 1245 O O . VAL A 1 157 ? 4.242 29.751 -12.227 1.00 82.00 157 VAL A O 1
ATOM 1248 N N . ARG A 1 158 ? 2.378 28.500 -12.202 1.00 81.38 158 ARG A N 1
ATOM 1249 C CA . ARG A 1 158 ? 2.903 27.448 -11.327 1.00 81.38 158 ARG A CA 1
ATOM 1250 C C . ARG A 1 158 ? 2.941 26.127 -12.074 1.00 81.38 158 ARG A C 1
ATOM 1252 O O . ARG A 1 158 ? 2.111 25.864 -12.938 1.00 81.38 158 ARG A O 1
ATOM 1259 N N . TYR A 1 159 ? 3.912 25.287 -11.742 1.00 80.62 159 TYR A N 1
ATOM 1260 C CA . TYR A 1 159 ? 3.969 23.926 -12.259 1.00 80.62 159 TYR A CA 1
ATOM 1261 C C . TYR A 1 159 ? 3.592 22.955 -11.153 1.00 80.62 159 TYR A C 1
ATOM 1263 O O . TYR A 1 159 ? 4.108 23.061 -10.042 1.00 80.62 159 TYR A O 1
ATOM 1271 N N . ARG A 1 160 ? 2.724 21.997 -11.466 1.00 81.00 160 ARG A N 1
ATOM 1272 C CA . ARG A 1 160 ? 2.388 20.886 -10.570 1.00 81.00 160 ARG A CA 1
ATOM 1273 C C . ARG A 1 160 ? 2.575 19.564 -11.293 1.00 81.00 160 ARG A C 1
ATOM 1275 O O . ARG A 1 160 ? 2.449 19.511 -12.513 1.00 81.00 160 ARG A O 1
ATOM 1282 N N . PHE A 1 161 ? 2.847 18.499 -10.555 1.00 79.25 161 PHE A N 1
ATOM 1283 C CA . PHE A 1 161 ? 2.722 17.153 -11.100 1.00 79.25 161 PHE A CA 1
ATOM 1284 C C . PHE A 1 161 ? 1.281 16.683 -10.917 1.00 79.25 161 PHE A C 1
ATOM 1286 O O . PHE A 1 161 ? 0.787 16.665 -9.793 1.00 79.25 161 PHE A O 1
ATOM 1293 N N . ALA A 1 162 ? 0.610 16.331 -12.010 1.00 81.38 162 ALA A N 1
ATOM 1294 C CA . ALA A 1 162 ? -0.724 15.750 -11.985 1.00 81.38 162 ALA A CA 1
ATOM 1295 C C . ALA A 1 162 ? -0.654 14.249 -12.305 1.00 81.38 162 ALA A C 1
ATOM 1297 O O . ALA A 1 162 ? 0.083 13.861 -13.223 1.00 81.38 162 ALA A O 1
ATOM 1298 N N . PRO A 1 163 ? -1.373 13.405 -11.550 1.00 84.06 163 PRO A N 1
ATOM 1299 C CA . PRO A 1 163 ? -1.413 11.971 -11.787 1.00 84.06 163 PRO A CA 1
ATOM 1300 C C . PRO A 1 163 ? -2.387 11.612 -12.918 1.00 84.06 163 PRO A C 1
ATOM 1302 O O . PRO A 1 163 ? -3.476 12.170 -13.046 1.00 84.06 163 PRO A O 1
ATOM 1305 N N . PHE A 1 164 ? -1.994 10.632 -13.722 1.00 84.44 164 PHE A N 1
ATOM 1306 C CA . PHE A 1 164 ? -2.777 10.050 -14.804 1.00 84.44 164 PHE A CA 1
ATOM 1307 C C . PHE A 1 164 ? -2.657 8.533 -14.767 1.00 84.44 164 PHE A C 1
ATOM 1309 O O . PHE A 1 164 ? -1.582 8.003 -14.486 1.00 84.44 164 PHE A O 1
ATOM 1316 N N . GLN A 1 165 ? -3.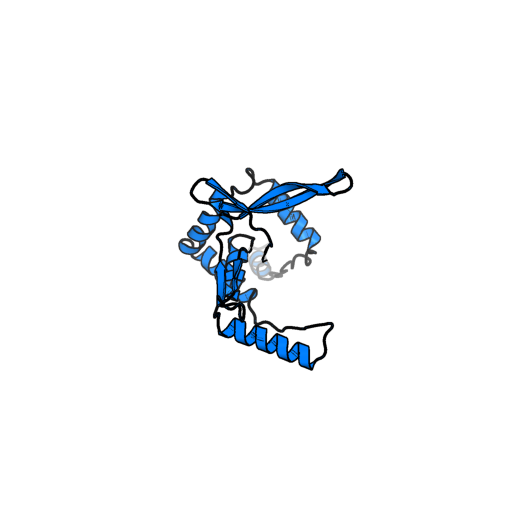719 7.837 -15.141 1.00 85.69 165 GLN A N 1
ATOM 1317 C CA . GLN A 1 165 ? -3.687 6.417 -15.441 1.00 85.69 165 GLN A CA 1
ATOM 1318 C C . GLN A 1 165 ? -3.566 6.203 -16.954 1.00 85.69 165 GLN A C 1
ATOM 1320 O O . GLN A 1 165 ? -4.363 6.716 -17.736 1.00 85.69 165 GLN A O 1
ATOM 1325 N N . LEU A 1 166 ? -2.575 5.419 -17.369 1.00 86.06 166 LEU A N 1
ATOM 1326 C CA . LEU A 1 166 ? -2.430 4.920 -18.730 1.00 86.06 166 LEU A CA 1
ATOM 1327 C C . LEU A 1 166 ? -3.396 3.753 -18.950 1.00 86.06 166 LEU A C 1
ATOM 1329 O O . LEU A 1 166 ? -3.325 2.732 -18.258 1.00 86.06 166 LEU A O 1
ATOM 1333 N N . LEU A 1 167 ? -4.294 3.922 -19.914 1.00 86.06 167 LEU A N 1
ATOM 1334 C CA . LEU A 1 167 ? -5.244 2.905 -20.347 1.00 86.06 167 LEU A CA 1
ATOM 1335 C C . LEU A 1 167 ? -4.636 2.028 -21.449 1.00 86.06 167 LEU A C 1
ATOM 1337 O O . LEU A 1 167 ? -3.670 2.410 -22.108 1.00 86.06 167 LEU A O 1
ATOM 1341 N N . ASP A 1 168 ? -5.226 0.854 -21.679 1.00 84.44 168 ASP A N 1
ATOM 1342 C CA . ASP A 1 168 ? -4.694 -0.133 -22.634 1.00 84.44 168 ASP A CA 1
ATOM 1343 C C . ASP A 1 168 ? -4.701 0.370 -24.091 1.00 84.44 168 ASP A C 1
ATOM 1345 O O . ASP A 1 168 ? -3.896 -0.062 -24.910 1.00 84.44 168 ASP A O 1
ATOM 1349 N N . ASN A 1 169 ? -5.562 1.342 -24.408 1.00 87.44 169 ASN A N 1
ATOM 1350 C CA . ASN A 1 169 ? -5.600 2.031 -25.702 1.00 87.44 169 ASN A CA 1
ATOM 1351 C C . ASN A 1 169 ? -4.558 3.168 -25.829 1.00 87.44 169 ASN A C 1
ATOM 1353 O O . ASN A 1 169 ? -4.591 3.920 -26.801 1.00 87.44 169 ASN A O 1
ATOM 1357 N N . GLY A 1 170 ? -3.678 3.345 -24.838 1.00 83.81 170 GLY A N 1
ATOM 1358 C CA . GLY A 1 170 ? -2.661 4.398 -24.796 1.00 83.81 170 GLY A CA 1
ATOM 1359 C C . GLY A 1 170 ? -3.179 5.778 -24.375 1.00 83.81 170 GLY A C 1
ATOM 1360 O O . GLY A 1 170 ? -2.387 6.714 -24.256 1.00 83.81 170 GLY A O 1
ATOM 1361 N N . SER A 1 171 ? -4.484 5.924 -24.134 1.00 87.31 171 SER A N 1
ATOM 1362 C CA . SER A 1 171 ? -5.050 7.169 -23.614 1.00 87.31 171 SER A CA 1
ATOM 1363 C C . SER A 1 171 ? -4.730 7.358 -22.129 1.00 87.31 171 SER A C 1
ATOM 1365 O O . SER A 1 171 ? -4.388 6.413 -21.414 1.00 87.31 171 SER A O 1
ATOM 1367 N N . LEU A 1 172 ? -4.806 8.609 -21.675 1.00 84.94 172 LEU A N 1
ATOM 1368 C CA . LEU A 1 172 ? -4.508 8.994 -20.301 1.00 84.94 172 LEU A CA 1
ATOM 1369 C C . LEU A 1 172 ? -5.782 9.474 -19.620 1.00 84.94 172 LEU A C 1
ATOM 1371 O O . LEU A 1 172 ? -6.368 10.472 -20.036 1.00 84.94 172 LEU A O 1
ATOM 1375 N N . LEU A 1 173 ? -6.169 8.778 -18.559 1.00 84.31 173 LEU A N 1
ATOM 1376 C CA . LEU A 1 173 ? -7.250 9.175 -17.672 1.00 84.31 173 LEU A CA 1
ATOM 1377 C C . LEU A 1 173 ? -6.662 10.043 -16.546 1.00 84.31 173 LEU A C 1
ATOM 1379 O O . LEU A 1 173 ? -5.816 9.544 -15.803 1.00 84.31 173 LEU A O 1
ATOM 1383 N N . PRO A 1 174 ? -7.032 11.328 -16.411 1.00 83.56 174 PRO A N 1
ATOM 1384 C CA . PRO A 1 174 ? -6.606 12.134 -15.271 1.00 83.56 174 PRO A CA 1
ATOM 1385 C C . PRO A 1 174 ? -7.172 11.562 -13.969 1.00 83.56 174 PRO A C 1
ATOM 1387 O O . PRO A 1 174 ? -8.368 11.304 -13.869 1.00 83.56 174 PRO A O 1
ATOM 1390 N N . LEU A 1 175 ? -6.314 11.406 -12.962 1.00 72.94 175 LEU A N 1
ATOM 1391 C CA . LEU A 1 175 ? -6.706 10.992 -11.615 1.00 72.94 175 LEU A CA 1
ATOM 1392 C C . LEU A 1 175 ? -6.899 12.256 -10.765 1.00 72.94 175 LEU A C 1
ATOM 1394 O O . LEU A 1 175 ? -6.035 12.651 -9.987 1.00 72.94 175 LEU A O 1
ATOM 1398 N N . SER A 1 176 ? -7.983 12.994 -11.008 1.00 64.44 176 SER A N 1
ATOM 1399 C CA . SER A 1 176 ? -8.266 14.260 -10.315 1.00 64.44 176 SER A CA 1
ATOM 1400 C C . SER A 1 176 ? -9.174 14.085 -9.095 1.00 64.44 176 SER A C 1
ATOM 1402 O O . SER A 1 176 ? -10.171 13.381 -9.177 1.00 64.44 176 SER A O 1
ATOM 1404 N N . TYR A 1 177 ? -8.890 14.844 -8.030 1.00 50.22 177 TYR A N 1
ATOM 1405 C CA . TYR A 1 177 ? -9.632 14.960 -6.757 1.00 50.22 177 TYR A CA 1
ATOM 1406 C C . TYR A 1 177 ? -11.021 15.632 -6.840 1.00 50.22 177 TYR A C 1
ATOM 1408 O O . TYR A 1 177 ? -11.474 16.226 -5.865 1.00 50.22 177 TYR A O 1
ATOM 1416 N N . ASN A 1 178 ? -11.703 15.601 -7.983 1.00 37.94 178 ASN A N 1
ATOM 1417 C CA . ASN A 1 178 ? -13.034 16.203 -8.085 1.00 37.94 178 ASN A CA 1
ATOM 1418 C C . ASN A 1 178 ? -14.098 15.162 -7.727 1.00 37.94 178 ASN A C 1
ATOM 1420 O O . ASN A 1 178 ? -14.853 14.722 -8.590 1.00 37.94 178 ASN A O 1
ATOM 1424 N N . PHE A 1 179 ? -14.136 14.772 -6.454 1.00 36.06 179 PHE A N 1
ATOM 1425 C CA . PHE A 1 179 ? -15.376 14.280 -5.866 1.00 36.06 179 PHE A CA 1
ATOM 1426 C C . PHE A 1 179 ? -16.278 15.512 -5.721 1.00 36.06 179 PHE A C 1
ATOM 1428 O O . PHE A 1 179 ? -15.950 16.434 -4.972 1.00 36.06 179 PHE A O 1
ATOM 1435 N N . VAL A 1 180 ? -17.304 15.589 -6.570 1.00 32.16 180 VAL A N 1
ATOM 1436 C CA . VAL A 1 180 ? -18.368 16.604 -6.505 1.00 32.16 180 VAL A CA 1
ATOM 1437 C C . VAL A 1 180 ? -19.350 16.208 -5.419 1.00 32.16 180 VAL A C 1
ATOM 1439 O O . VAL A 1 180 ? -19.675 15.002 -5.373 1.00 32.16 180 VAL A O 1
#

Foldseek 3Di:
DDPVVVVVVVPPPPPPPPPPDPDDPVRVVVVVVVVQVPDPPNPPLVCLVVLVVCLVPPVVSVVVLVVQLCVVCPDDDDDDPDDDPVVVVVVVVVVVVVCVLVDCPSSVQSSLCSRRVDGAWDFDADPVNPGRPDIDGDRPSQKDWDWDWDQDPVRDTDIDTWIWGQDPVRDTHTPDPPPD

Radius of gyration: 25.04 Å; chains: 1; bounding box: 84×64×50 Å

Secondary structure (DSSP, 8-state):
--HHHHHHGGG-------------HHHHHHHHHHHHHT-SS---GGGHHHHHHHHHH-HHHHHHHHHHHHHH-S-------SS-HHHHHHHHHHHHHHHHHSTTHHHHHHHHHHHHSS--EEEEE-TTSSSEEEEEEPPGGGEEEEEEEEE-TTS-EEEEEEEEEEPTTS-EEE------

Sequence (180 aa):
MSFLEKILNRNRGDNHVFSPEAKTFKESFAEIKDFASHISPDYPLETLPLLGKLALINPDFNQSLKRTTSLMNTGFEWEIEGVTQKTADAMILEIEEWLDTHPGITNKLMKQTALLGALSAEPVPSMDFSELETIQLIPVSRIRFKKEKVEGKNGEVRYRFAPFQLLDNGSLLPLSYNFV